Protein AF-A0A3D1M0U6-F1 (afdb_monomer_lite)

pLDDT: mean 79.74, std 10.9, range [42.25, 95.56]

Radius of gyration: 17.72 Å; chains: 1; bounding box: 35×24×54 Å

Structure (mmCIF, N/CA/C/O backbone):
data_AF-A0A3D1M0U6-F1
#
_entry.id   AF-A0A3D1M0U6-F1
#
loop_
_atom_site.group_PDB
_atom_site.id
_atom_site.type_symbol
_atom_site.label_atom_id
_atom_site.label_alt_id
_atom_site.label_comp_id
_atom_site.label_asym_id
_atom_site.label_entity_id
_atom_site.label_seq_id
_atom_site.pdbx_PDB_ins_code
_atom_site.Cartn_x
_atom_site.Cartn_y
_atom_site.Cartn_z
_atom_site.occupancy
_atom_site.B_iso_or_equiv
_atom_site.auth_seq_id
_atom_site.auth_comp_id
_atom_site.auth_asym_id
_atom_site.auth_atom_id
_atom_site.pdbx_PDB_model_num
ATOM 1 N N . MET A 1 1 ? 10.410 1.285 -3.619 1.00 79.00 1 MET A N 1
ATOM 2 C CA . MET A 1 1 ? 9.454 0.268 -4.111 1.00 79.00 1 MET A CA 1
ATOM 3 C C . MET A 1 1 ? 8.223 1.001 -4.619 1.00 79.00 1 MET A C 1
ATOM 5 O O . MET A 1 1 ? 7.848 1.979 -3.981 1.00 79.00 1 MET A O 1
ATOM 9 N N . ARG A 1 2 ? 7.633 0.582 -5.743 1.00 84.44 2 ARG A N 1
ATOM 10 C CA . ARG A 1 2 ? 6.334 1.077 -6.230 1.00 84.44 2 ARG A CA 1
ATOM 11 C C . ARG A 1 2 ? 5.340 -0.080 -6.254 1.00 84.44 2 ARG A C 1
ATOM 13 O O . ARG A 1 2 ? 5.705 -1.171 -6.679 1.00 84.44 2 ARG A O 1
ATOM 20 N N . ILE A 1 3 ? 4.111 0.179 -5.826 1.00 86.94 3 ILE A N 1
ATOM 21 C CA . ILE A 1 3 ? 3.007 -0.779 -5.855 1.00 86.94 3 ILE A CA 1
ATOM 22 C C . ILE A 1 3 ? 1.895 -0.194 -6.725 1.00 86.94 3 ILE A C 1
ATOM 24 O O . ILE A 1 3 ? 1.504 0.956 -6.521 1.00 86.94 3 ILE A O 1
ATOM 28 N N . ASN A 1 4 ? 1.409 -0.978 -7.685 1.00 88.94 4 ASN A N 1
ATOM 29 C CA . ASN A 1 4 ? 0.158 -0.705 -8.386 1.00 88.94 4 ASN A CA 1
ATOM 30 C C . ASN A 1 4 ? -0.917 -1.628 -7.802 1.00 88.94 4 ASN A C 1
ATOM 32 O O . ASN A 1 4 ? -0.649 -2.797 -7.515 1.00 88.94 4 ASN A O 1
ATOM 36 N N . GLY A 1 5 ? -2.121 -1.104 -7.603 1.00 92.56 5 GLY A N 1
ATOM 37 C CA . GLY A 1 5 ? -3.174 -1.855 -6.940 1.00 92.56 5 GLY A CA 1
ATOM 38 C C . GLY A 1 5 ? -4.456 -1.062 -6.746 1.00 92.56 5 GLY A C 1
ATOM 39 O O . GLY A 1 5 ? -4.601 0.059 -7.245 1.00 92.56 5 GLY A O 1
ATOM 40 N N . ARG A 1 6 ? -5.370 -1.637 -5.965 1.00 95.56 6 ARG A N 1
ATOM 41 C CA . ARG A 1 6 ? -6.654 -1.032 -5.592 1.00 95.56 6 ARG A CA 1
ATOM 42 C C . ARG A 1 6 ? -6.669 -0.753 -4.096 1.00 95.56 6 ARG A C 1
ATOM 44 O O . ARG A 1 6 ? -6.383 -1.635 -3.295 1.00 95.56 6 ARG A O 1
ATOM 51 N N . ALA A 1 7 ? -7.004 0.478 -3.724 1.00 94.06 7 ALA A N 1
ATOM 52 C CA . ALA A 1 7 ? -7.131 0.886 -2.331 1.00 94.06 7 ALA A CA 1
ATOM 53 C C . ALA A 1 7 ? -8.607 1.065 -1.965 1.00 94.06 7 ALA A C 1
ATOM 55 O O . ALA A 1 7 ? -9.359 1.703 -2.704 1.00 94.06 7 ALA A O 1
ATOM 56 N N . LYS A 1 8 ? -9.004 0.542 -0.805 1.00 95.19 8 LYS A N 1
ATOM 57 C CA . LYS A 1 8 ? -10.311 0.793 -0.192 1.00 95.19 8 LYS A CA 1
ATOM 58 C C . LYS A 1 8 ? -10.140 1.314 1.229 1.00 95.19 8 LYS A C 1
ATOM 60 O O . LYS A 1 8 ? -9.249 0.882 1.962 1.00 95.19 8 LYS A O 1
ATOM 65 N N . ILE A 1 9 ? -11.014 2.238 1.611 1.00 94.44 9 ILE A N 1
ATOM 66 C CA . ILE A 1 9 ? -11.173 2.617 3.013 1.00 94.44 9 ILE A CA 1
ATOM 67 C C . ILE A 1 9 ? -12.023 1.541 3.680 1.00 94.44 9 ILE A C 1
ATOM 69 O O . ILE A 1 9 ? -13.037 1.132 3.118 1.00 94.44 9 ILE A O 1
ATOM 73 N N . ILE A 1 10 ? -11.596 1.081 4.849 1.00 92.06 10 ILE A N 1
ATOM 74 C CA . ILE A 1 10 ? -12.306 0.081 5.649 1.00 92.06 10 ILE A CA 1
ATOM 75 C C . ILE A 1 10 ? -12.547 0.617 7.057 1.00 92.06 10 ILE A C 1
ATOM 77 O O . ILE A 1 10 ? -11.773 1.422 7.588 1.00 92.06 10 ILE A O 1
ATOM 81 N N . SER A 1 11 ? -13.643 0.167 7.652 1.00 89.31 11 SER A N 1
ATOM 82 C CA . SER A 1 11 ? -14.035 0.528 9.009 1.00 89.31 11 SER A CA 1
ATOM 83 C C . SER A 1 11 ? -13.139 -0.125 10.064 1.00 89.31 11 SER A C 1
ATOM 85 O O . SER A 1 11 ? -12.448 -1.112 9.812 1.00 89.31 11 SER A O 1
ATOM 87 N N . GLN A 1 12 ? -13.188 0.403 11.288 1.00 86.81 12 GLN A N 1
ATOM 88 C CA . GLN A 1 12 ? -12.497 -0.1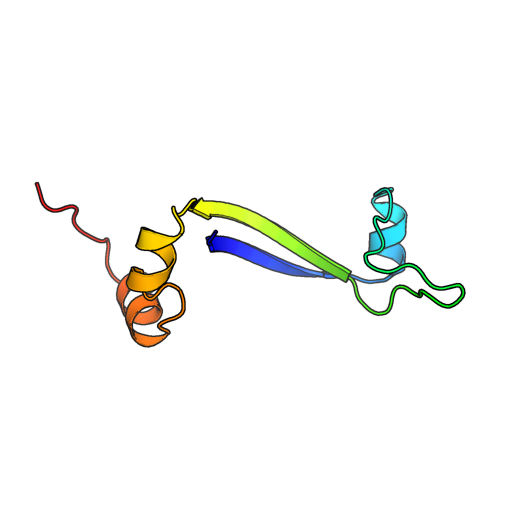85 12.436 1.00 86.81 12 GLN A CA 1
ATOM 89 C C . GLN A 1 12 ? -12.914 -1.645 12.683 1.00 86.81 12 GLN A C 1
ATOM 91 O O . GLN A 1 12 ? -12.054 -2.482 12.951 1.00 86.81 12 GLN A O 1
ATOM 96 N N . ASN A 1 13 ? -14.207 -1.960 12.554 1.00 88.19 13 ASN A N 1
ATOM 97 C CA . ASN A 1 13 ? -14.710 -3.321 12.750 1.00 88.19 13 ASN A CA 1
ATOM 98 C C . ASN A 1 13 ? -14.138 -4.282 11.701 1.00 88.19 13 ASN A C 1
ATOM 100 O O . ASN A 1 13 ? -13.666 -5.352 12.063 1.00 88.19 13 ASN A O 1
ATOM 104 N N . GLU A 1 14 ? -14.064 -3.870 10.431 1.00 88.88 14 GLU A N 1
ATOM 105 C CA . GLU A 1 14 ? -13.437 -4.682 9.378 1.00 88.88 14 GLU A CA 1
ATOM 106 C C . GLU A 1 14 ? -11.945 -4.934 9.642 1.00 88.88 14 GLU A C 1
ATOM 108 O O . GLU A 1 14 ? -11.449 -6.026 9.370 1.00 88.88 14 GLU A O 1
ATOM 113 N N . VAL A 1 15 ? -11.216 -3.953 10.195 1.00 86.25 15 VAL A N 1
ATOM 114 C CA . VAL A 1 15 ? -9.810 -4.147 10.598 1.00 86.25 15 VAL A CA 1
AT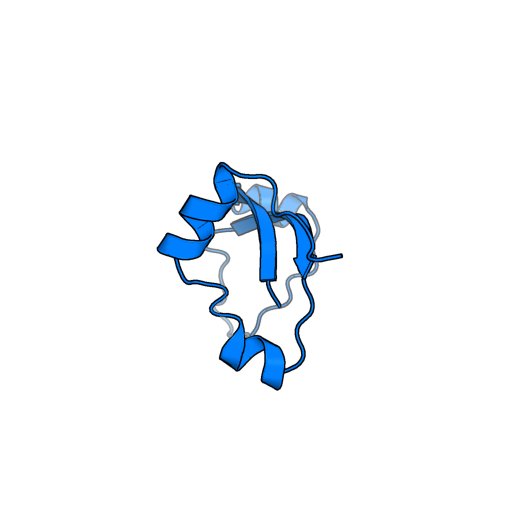OM 115 C C . VAL A 1 15 ? -9.695 -5.219 11.687 1.00 86.25 15 VAL A C 1
ATOM 117 O O . VAL A 1 15 ? -8.831 -6.092 11.596 1.00 86.25 15 VAL A O 1
ATOM 120 N N . ILE A 1 16 ? -10.576 -5.171 12.691 1.00 84.06 16 ILE A N 1
ATOM 121 C CA . ILE A 1 16 ? -10.616 -6.135 13.801 1.00 84.06 16 ILE A CA 1
ATOM 122 C C . ILE A 1 16 ? -10.985 -7.538 13.290 1.00 84.06 16 ILE A C 1
ATOM 124 O O . ILE A 1 16 ? -10.320 -8.518 13.640 1.00 84.06 16 ILE A O 1
ATOM 128 N N . ASP A 1 17 ? -11.988 -7.637 12.417 1.00 88.56 17 ASP A N 1
ATOM 129 C CA . ASP A 1 17 ? -12.495 -8.902 11.872 1.00 88.56 17 ASP A CA 1
ATOM 130 C C . ASP A 1 17 ? -11.471 -9.633 10.995 1.00 88.56 17 ASP A C 1
ATOM 132 O O . ASP A 1 17 ? -11.470 -10.865 10.937 1.00 88.56 17 ASP A O 1
ATOM 136 N N . MET A 1 18 ? -10.546 -8.904 10.362 1.00 85.81 18 MET A N 1
ATOM 137 C CA . MET A 1 18 ? -9.451 -9.509 9.596 1.00 85.81 18 MET A CA 1
ATOM 138 C C . MET A 1 18 ? -8.411 -10.229 10.472 1.00 85.81 18 MET A C 1
ATOM 140 O O . MET A 1 18 ? -7.520 -10.882 9.927 1.00 85.81 18 MET A O 1
ATOM 144 N N . LYS A 1 19 ? -8.513 -10.151 11.811 1.00 79.31 19 LYS A N 1
ATOM 145 C CA . LYS A 1 19 ? -7.626 -10.830 12.780 1.00 79.31 19 LYS A CA 1
ATOM 146 C C . LYS A 1 19 ? -6.134 -10.587 12.519 1.00 79.31 19 LYS A C 1
ATOM 148 O O . LYS A 1 19 ? -5.290 -11.438 12.806 1.00 79.31 19 LYS A O 1
ATOM 153 N N . ILE A 1 20 ? -5.802 -9.424 11.967 1.00 77.81 20 ILE A N 1
ATOM 154 C CA . ILE A 1 20 ? -4.422 -9.035 11.688 1.00 77.81 20 ILE A CA 1
ATOM 155 C C . ILE A 1 20 ? -3.766 -8.693 13.024 1.00 77.81 20 ILE A C 1
ATOM 157 O O . ILE A 1 20 ? -4.326 -7.945 13.827 1.00 77.81 20 ILE A O 1
ATOM 161 N N . LYS A 1 21 ? -2.568 -9.228 13.275 1.00 73.81 21 LYS A N 1
ATOM 162 C CA . LYS A 1 21 ? -1.759 -8.776 14.407 1.00 73.81 21 LYS A CA 1
ATOM 163 C C . LYS A 1 21 ? -1.370 -7.324 14.139 1.00 73.81 21 LYS A C 1
ATOM 165 O O . LYS A 1 21 ? -0.609 -7.057 13.215 1.00 73.81 21 LYS A O 1
ATOM 170 N N . LEU A 1 22 ? -1.928 -6.400 14.916 1.00 71.06 22 LEU A N 1
ATOM 171 C CA . LEU A 1 22 ? -1.653 -4.979 14.756 1.00 71.06 22 LEU A CA 1
ATOM 172 C C . LEU A 1 22 ? -0.180 -4.720 15.102 1.00 71.06 22 LEU A C 1
ATOM 174 O O . LEU A 1 22 ? 0.227 -4.858 16.255 1.00 71.06 22 LEU A O 1
ATOM 178 N N . GLU A 1 23 ? 0.625 -4.369 14.104 1.00 74.19 23 GLU A N 1
ATOM 179 C CA . GLU A 1 23 ? 1.976 -3.860 14.323 1.00 74.19 23 GLU A CA 1
ATOM 180 C C . GLU A 1 23 ? 1.901 -2.337 14.374 1.00 74.19 23 GLU A C 1
ATOM 182 O O . GLU A 1 23 ? 1.786 -1.661 13.352 1.00 74.19 23 GLU A O 1
ATOM 187 N N . VAL A 1 24 ? 1.899 -1.796 15.591 1.00 75.12 24 VAL A N 1
ATOM 188 C CA . VAL A 1 24 ? 1.885 -0.348 15.805 1.00 75.12 24 VAL A CA 1
ATOM 189 C C . VAL A 1 24 ? 3.317 0.161 15.719 1.00 75.12 24 VAL A C 1
ATOM 191 O O . VAL A 1 24 ? 4.170 -0.210 16.525 1.00 75.12 24 VAL A O 1
ATOM 194 N N . SER A 1 25 ? 3.588 1.017 14.737 1.00 74.38 25 SER A N 1
ATOM 195 C CA . SER A 1 25 ? 4.824 1.796 14.713 1.00 74.38 25 SER A CA 1
ATOM 196 C C . SER A 1 25 ? 4.706 2.917 15.747 1.00 74.38 25 SER A C 1
ATOM 198 O O . SER A 1 25 ? 3.759 3.694 15.677 1.00 74.38 25 SER A O 1
ATOM 200 N N . ASN A 1 26 ? 5.645 2.983 16.698 1.0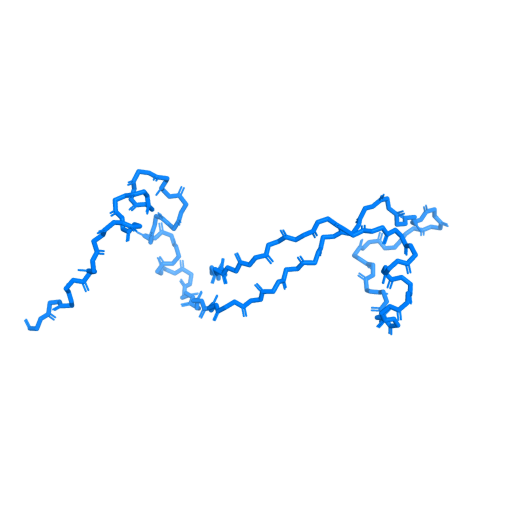0 70.62 26 ASN A N 1
ATOM 201 C CA . ASN A 1 26 ? 5.624 3.885 17.861 1.00 70.62 26 ASN A CA 1
ATOM 202 C C . ASN A 1 26 ? 4.371 3.713 18.742 1.00 70.62 26 ASN A C 1
ATOM 204 O O . ASN A 1 26 ? 3.522 4.601 18.776 1.00 70.62 26 ASN A O 1
ATOM 208 N N . PRO A 1 27 ? 4.233 2.573 19.442 1.00 72.69 27 PRO A N 1
ATOM 209 C CA . PRO A 1 27 ? 3.099 2.351 20.329 1.00 72.69 27 PRO A CA 1
ATOM 210 C C . PRO A 1 27 ? 3.128 3.335 21.507 1.00 72.69 27 PRO A C 1
ATOM 212 O O . PRO A 1 27 ? 4.148 3.466 22.184 1.00 72.69 27 PRO A O 1
ATOM 215 N N . ASP A 1 28 ? 1.998 3.980 21.766 1.00 77.25 28 ASP A N 1
ATOM 216 C CA . ASP A 1 28 ? 1.695 4.682 23.011 1.00 77.25 28 ASP A CA 1
ATOM 217 C C . ASP A 1 28 ? 0.452 4.051 23.670 1.00 77.25 28 ASP A C 1
ATOM 219 O O . ASP A 1 28 ? -0.201 3.176 23.093 1.00 77.25 28 ASP A O 1
ATOM 223 N N . GLU A 1 29 ? 0.147 4.444 24.909 1.00 77.06 29 GLU A N 1
ATOM 224 C CA . GLU A 1 29 ? -0.995 3.894 25.660 1.00 77.06 29 GLU A CA 1
ATOM 225 C C . GLU A 1 29 ? -2.359 4.285 25.058 1.00 77.06 29 GLU A C 1
ATOM 227 O O . GLU A 1 29 ? -3.372 3.653 25.357 1.00 77.06 29 GLU A O 1
ATOM 232 N N . ASP A 1 30 ? -2.384 5.281 24.168 1.00 78.38 30 ASP A N 1
ATOM 233 C CA . ASP A 1 30 ? -3.590 5.865 23.579 1.00 78.38 30 ASP A CA 1
ATOM 234 C C . ASP A 1 30 ? -3.792 5.504 22.097 1.00 78.38 30 ASP A C 1
ATOM 236 O O . ASP A 1 30 ? -4.724 6.009 21.456 1.00 78.38 30 ASP A O 1
ATOM 240 N N . ALA A 1 31 ? -2.966 4.609 21.547 1.00 76.25 31 ALA A N 1
ATOM 241 C CA . ALA A 1 31 ? -2.994 4.234 20.142 1.00 76.25 31 ALA A CA 1
ATOM 242 C C . ALA A 1 31 ? -4.357 3.628 19.766 1.00 76.25 31 ALA A C 1
ATOM 244 O O . ALA A 1 31 ? -4.714 2.512 20.153 1.00 76.25 31 ALA A O 1
ATOM 245 N N . LYS A 1 32 ? -5.133 4.373 18.972 1.00 80.06 32 LYS A N 1
ATOM 246 C CA . LYS A 1 32 ? -6.470 3.988 18.500 1.00 80.06 32 LYS A CA 1
ATOM 247 C C . LYS A 1 32 ? -6.493 3.879 16.982 1.00 80.06 32 LYS A C 1
ATOM 249 O O . LYS A 1 32 ? -5.909 4.693 16.270 1.00 80.06 32 LYS A O 1
ATOM 254 N N . ILE A 1 33 ? -7.225 2.889 16.477 1.00 79.88 33 ILE A N 1
ATOM 255 C CA . ILE A 1 33 ? -7.480 2.744 15.041 1.00 79.88 33 ILE A CA 1
ATOM 256 C C . ILE A 1 33 ? -8.487 3.822 14.626 1.00 79.88 33 ILE A C 1
ATOM 258 O O . ILE A 1 33 ? -9.654 3.748 15.001 1.00 79.88 33 ILE A O 1
ATOM 262 N N . LEU A 1 34 ? -8.040 4.812 13.850 1.00 82.81 34 LEU A N 1
ATOM 263 C CA . LEU A 1 34 ? -8.905 5.876 13.323 1.00 82.81 34 LEU A CA 1
ATOM 264 C C . LEU A 1 34 ? -9.509 5.516 11.962 1.00 82.81 34 LEU A C 1
ATOM 266 O O . LEU A 1 34 ? -10.672 5.803 11.695 1.00 82.81 34 LEU A O 1
ATOM 270 N N . GLN A 1 35 ? -8.713 4.886 11.097 1.00 82.62 35 GLN A N 1
ATOM 271 C CA . GLN A 1 35 ? -9.101 4.535 9.735 1.00 82.62 35 GLN A CA 1
ATOM 272 C C . GLN A 1 35 ? -8.221 3.394 9.229 1.00 82.62 35 GLN A C 1
ATOM 274 O O . GLN A 1 35 ? -7.001 3.436 9.389 1.00 82.62 35 GLN A O 1
ATOM 279 N N . GLY A 1 36 ? -8.826 2.393 8.590 1.00 87.31 36 GLY A N 1
ATOM 280 C CA . GLY A 1 36 ? -8.078 1.378 7.861 1.00 87.31 36 GLY A CA 1
ATOM 281 C C . GLY A 1 36 ? -8.015 1.702 6.371 1.00 87.31 36 GLY A C 1
ATOM 282 O O . GLY A 1 36 ? -8.996 2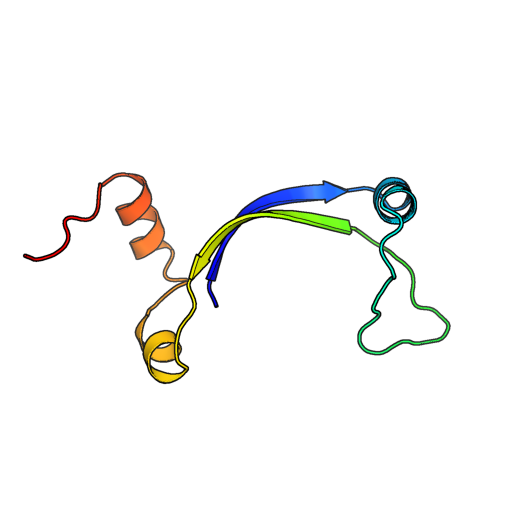.149 5.771 1.00 87.31 36 GLY A O 1
ATOM 283 N N . VAL A 1 37 ? -6.859 1.446 5.763 1.00 92.00 37 VAL A N 1
ATOM 284 C CA . VAL A 1 37 ? -6.687 1.428 4.308 1.00 92.00 37 VAL A CA 1
ATOM 285 C C . VAL A 1 37 ? -6.264 0.022 3.925 1.00 92.00 37 VAL A C 1
ATOM 287 O O . VAL A 1 37 ? -5.216 -0.452 4.357 1.00 92.00 37 VAL A O 1
ATOM 290 N N . PHE A 1 38 ? -7.079 -0.649 3.120 1.00 92.06 38 PHE A N 1
ATOM 291 C CA . PHE A 1 38 ? -6.742 -1.956 2.573 1.00 92.06 38 PHE A CA 1
ATOM 292 C C . PHE A 1 38 ? -6.304 -1.790 1.125 1.00 92.06 38 PHE A C 1
ATOM 294 O O . PHE A 1 38 ? -7.041 -1.222 0.316 1.00 92.06 38 PHE A O 1
ATOM 301 N N . VAL A 1 39 ? -5.104 -2.273 0.815 1.00 92.06 39 VAL A N 1
ATOM 302 C CA . VAL A 1 39 ? -4.521 -2.200 -0.524 1.00 92.06 39 VAL A CA 1
ATOM 303 C C . VAL A 1 39 ? -4.378 -3.612 -1.075 1.00 92.06 39 VAL A C 1
ATOM 305 O O . VAL A 1 39 ? -3.591 -4.404 -0.564 1.00 92.06 39 VAL A O 1
ATOM 308 N N . GLU A 1 40 ? -5.128 -3.915 -2.129 1.00 94.44 40 GLU A N 1
ATOM 309 C CA . GLU A 1 40 ? -4.906 -5.099 -2.957 1.00 94.44 40 GLU A CA 1
ATOM 310 C C . GLU A 1 40 ? -3.756 -4.802 -3.915 1.00 94.44 40 GLU A C 1
ATOM 312 O O . GLU A 1 40 ? -3.837 -3.862 -4.708 1.00 94.44 40 GLU A O 1
ATOM 317 N N . VAL A 1 41 ? -2.677 -5.577 -3.813 1.00 93.81 41 VAL A N 1
ATOM 318 C CA . VAL A 1 41 ? -1.493 -5.435 -4.663 1.00 93.81 41 VAL A CA 1
ATOM 319 C C . VAL A 1 41 ? -1.701 -6.233 -5.940 1.00 93.81 41 VAL A C 1
ATOM 321 O O . VAL A 1 41 ? -1.769 -7.458 -5.887 1.00 93.81 41 VAL A O 1
ATOM 324 N N . ASP A 1 42 ? -1.743 -5.541 -7.075 1.00 92.81 42 ASP A N 1
ATOM 325 C CA . ASP A 1 42 ? -1.767 -6.185 -8.388 1.00 92.81 42 ASP A CA 1
ATOM 326 C C . ASP A 1 42 ? -0.324 -6.371 -8.906 1.00 92.81 42 ASP A C 1
ATOM 328 O O . ASP A 1 42 ? 0.019 -7.421 -9.445 1.00 92.81 42 ASP A O 1
ATOM 332 N N . GLU A 1 43 ? 0.560 -5.385 -8.685 1.00 89.31 43 GLU A N 1
ATOM 333 C CA . GLU A 1 43 ? 1.965 -5.425 -9.122 1.00 89.31 43 GLU A CA 1
ATOM 334 C C . GLU A 1 43 ? 2.909 -4.725 -8.130 1.00 89.31 43 GLU A C 1
ATOM 336 O O . GLU A 1 43 ? 2.574 -3.684 -7.554 1.00 89.31 43 GLU A O 1
ATOM 341 N N . ALA A 1 44 ? 4.135 -5.245 -7.987 1.00 89.56 44 ALA A N 1
ATOM 342 C CA . ALA A 1 44 ? 5.184 -4.659 -7.155 1.00 89.56 44 ALA A CA 1
ATOM 343 C C . ALA A 1 44 ? 6.509 -4.519 -7.922 1.00 89.56 44 ALA A C 1
ATOM 345 O O . ALA A 1 44 ? 7.079 -5.495 -8.406 1.00 89.56 44 ALA A O 1
ATOM 34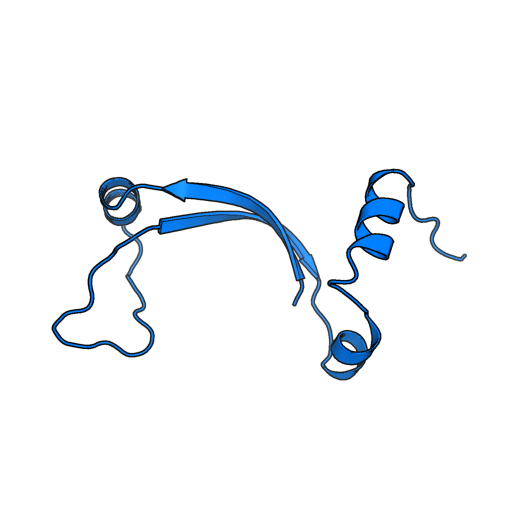6 N N . TYR A 1 45 ? 7.036 -3.296 -7.970 1.00 83.62 45 TYR A N 1
ATOM 347 C CA . TYR A 1 45 ? 8.295 -2.963 -8.631 1.00 83.62 45 TYR A CA 1
ATOM 348 C C . TYR A 1 45 ? 9.362 -2.616 -7.590 1.00 83.62 45 TYR A C 1
ATOM 350 O O . TYR A 1 45 ? 9.328 -1.576 -6.911 1.00 83.62 45 TYR A O 1
ATOM 358 N N . GLY A 1 46 ? 10.324 -3.527 -7.448 1.00 81.44 46 GLY A N 1
ATOM 359 C CA . GLY A 1 46 ? 11.538 -3.313 -6.671 1.00 81.44 46 GLY A CA 1
ATOM 360 C C . GLY A 1 46 ? 12.494 -2.381 -7.413 1.00 81.44 46 GLY A C 1
ATOM 361 O O . GLY A 1 46 ? 12.717 -2.531 -8.610 1.00 81.44 46 GLY A O 1
ATOM 362 N N . HIS A 1 47 ? 13.086 -1.427 -6.698 1.00 77.38 47 HIS A N 1
ATOM 363 C CA . HIS A 1 47 ? 14.109 -0.542 -7.254 1.00 77.38 47 HIS A CA 1
ATOM 364 C C . HIS A 1 47 ? 15.326 -0.546 -6.339 1.00 77.38 47 HIS A C 1
ATOM 366 O O . HIS A 1 47 ? 15.177 -0.439 -5.121 1.00 77.38 47 HIS A O 1
ATOM 372 N N . CYS A 1 48 ? 16.526 -0.617 -6.920 1.00 81.19 48 CYS A N 1
ATOM 373 C CA . CYS A 1 48 ? 17.732 -0.268 -6.178 1.00 81.19 48 CYS A CA 1
ATOM 374 C C . CYS A 1 48 ? 17.715 1.244 -5.865 1.00 81.19 48 CYS A C 1
ATOM 376 O O . CYS A 1 48 ? 17.105 2.006 -6.623 1.00 81.19 48 CYS A O 1
ATOM 378 N N . PRO A 1 49 ? 18.384 1.714 -4.794 1.00 78.31 49 PRO A N 1
ATOM 379 C CA . PRO A 1 49 ? 18.341 3.126 -4.396 1.00 78.31 49 PRO A CA 1
ATOM 380 C C . PRO A 1 49 ? 18.728 4.083 -5.529 1.00 78.31 49 PRO A C 1
ATOM 382 O O . PRO A 1 49 ? 18.102 5.121 -5.724 1.00 78.31 49 PRO A O 1
ATOM 385 N N . ARG A 1 50 ? 19.713 3.682 -6.347 1.00 81.06 50 ARG A N 1
ATOM 386 C CA . ARG A 1 50 ? 20.118 4.433 -7.537 1.00 81.06 50 ARG A CA 1
ATOM 387 C C . ARG A 1 50 ? 18.974 4.545 -8.545 1.00 81.06 50 ARG A C 1
ATOM 389 O O . ARG A 1 50 ? 18.639 5.652 -8.939 1.00 81.06 50 ARG A O 1
ATOM 396 N N . ALA A 1 51 ? 18.368 3.427 -8.949 1.00 76.25 51 ALA A N 1
ATOM 397 C CA . ALA A 1 51 ? 17.256 3.442 -9.897 1.00 76.25 51 ALA A CA 1
ATOM 398 C C . ALA A 1 51 ? 16.074 4.248 -9.351 1.00 76.25 51 ALA A C 1
ATOM 400 O O . ALA A 1 51 ? 15.492 5.024 -10.097 1.00 76.25 51 ALA A O 1
ATOM 401 N N . PHE A 1 52 ? 15.778 4.139 -8.051 1.00 73.44 52 PHE 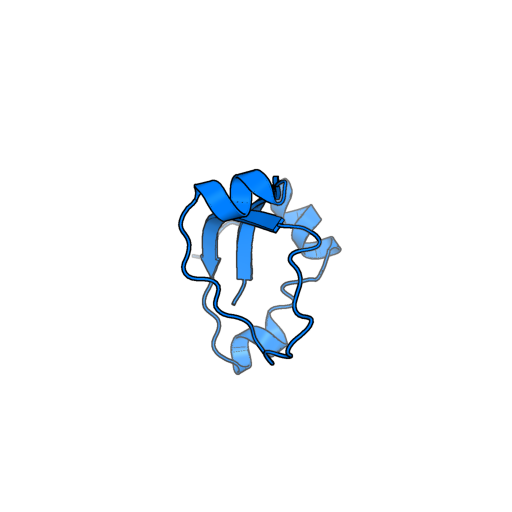A N 1
ATOM 402 C CA . PHE A 1 52 ? 14.704 4.894 -7.410 1.00 73.44 52 PHE A CA 1
ATOM 403 C C . PHE A 1 52 ? 14.873 6.409 -7.604 1.00 73.44 52 PHE A C 1
ATOM 405 O O . PHE A 1 52 ? 13.953 7.062 -8.093 1.00 73.44 52 PHE A O 1
ATOM 412 N N . ASN A 1 53 ? 16.072 6.945 -7.352 1.00 76.12 53 ASN A N 1
ATOM 413 C CA . ASN A 1 53 ? 16.357 8.376 -7.507 1.00 76.12 53 ASN A CA 1
ATOM 414 C C . ASN A 1 53 ? 16.200 8.891 -8.950 1.00 76.12 53 ASN A C 1
ATOM 416 O O . ASN A 1 53 ? 15.842 10.049 -9.140 1.00 76.12 53 ASN A O 1
ATOM 420 N N . PHE A 1 54 ? 16.442 8.053 -9.965 1.00 76.06 54 PHE A N 1
ATOM 421 C CA . PHE A 1 54 ? 16.331 8.448 -11.381 1.00 76.06 54 PHE A CA 1
ATOM 422 C C . PHE A 1 54 ? 15.004 8.047 -12.039 1.00 76.06 54 PHE A C 1
ATOM 424 O O . PHE A 1 54 ? 14.691 8.496 -13.137 1.00 76.06 54 PHE A O 1
ATOM 431 N N . SER A 1 55 ? 14.212 7.199 -11.385 1.00 71.38 55 SER A N 1
ATOM 432 C CA . SER A 1 55 ? 13.041 6.555 -11.992 1.00 71.38 55 SER A CA 1
ATOM 433 C C . SER A 1 55 ? 11.804 7.445 -12.132 1.00 71.38 55 SER A C 1
ATOM 435 O O . SER A 1 55 ? 10.847 7.019 -12.771 1.00 71.38 55 SER A O 1
ATOM 437 N N . SER A 1 56 ? 11.807 8.660 -11.563 1.00 78.19 56 SER A N 1
ATOM 438 C CA . SER A 1 56 ? 10.685 9.617 -11.634 1.00 78.19 56 SER A CA 1
ATOM 439 C C . SER A 1 56 ? 9.319 8.959 -11.366 1.00 78.19 56 SER A C 1
ATOM 441 O O . SER A 1 56 ? 8.327 9.277 -12.015 1.00 78.19 56 SER A O 1
ATOM 443 N N . LEU A 1 57 ? 9.265 8.006 -10.421 1.00 71.94 57 LEU A N 1
ATOM 444 C CA . LEU A 1 57 ? 8.136 7.066 -10.263 1.00 71.94 57 LEU A CA 1
ATOM 445 C C . LEU A 1 57 ? 6.796 7.734 -9.988 1.00 71.94 57 LEU A C 1
ATOM 447 O O . LEU A 1 57 ? 5.762 7.123 -10.245 1.00 71.94 57 LEU A O 1
ATOM 451 N N . TRP A 1 58 ? 6.839 8.953 -9.457 1.00 75.31 58 TRP A N 1
ATOM 452 C CA . TRP A 1 58 ? 5.682 9.752 -9.074 1.00 75.31 58 TRP A CA 1
ATOM 453 C C . TRP A 1 58 ? 5.451 10.950 -10.005 1.00 75.31 58 TRP A C 1
ATOM 455 O O . TRP A 1 58 ? 4.651 11.823 -9.682 1.00 75.31 58 TRP A O 1
ATOM 465 N N . ASP A 1 59 ? 6.124 11.013 -11.160 1.00 84.94 59 ASP A N 1
ATOM 466 C CA . ASP A 1 59 ? 5.804 11.999 -12.195 1.00 84.94 59 ASP A CA 1
ATOM 467 C C . ASP A 1 59 ? 4.436 11.668 -12.809 1.00 84.94 59 ASP A C 1
ATOM 469 O O . ASP A 1 59 ? 4.280 10.771 -13.643 1.00 84.94 59 ASP A O 1
ATOM 473 N N . ILE A 1 60 ? 3.424 12.420 -12.379 1.00 83.31 60 ILE A N 1
ATOM 474 C CA . ILE A 1 60 ? 2.026 12.252 -12.782 1.00 83.31 60 ILE A CA 1
ATOM 475 C C . ILE A 1 60 ? 1.861 12.396 -14.304 1.00 83.31 60 ILE A C 1
ATOM 477 O O . ILE A 1 60 ? 1.032 11.700 -14.893 1.00 83.31 60 ILE A O 1
ATOM 481 N N . ASN A 1 61 ? 2.670 13.229 -14.970 1.00 84.44 61 ASN A N 1
ATOM 482 C CA . ASN A 1 61 ? 2.594 13.400 -16.423 1.00 84.44 61 ASN A CA 1
ATOM 483 C C . ASN A 1 61 ? 3.058 12.135 -17.155 1.00 84.44 61 ASN A C 1
ATOM 485 O O . ASN A 1 61 ? 2.404 11.684 -18.093 1.00 84.44 61 ASN A O 1
ATOM 489 N N . GLN A 1 62 ? 4.169 11.539 -16.711 1.00 80.00 62 GLN A N 1
ATOM 490 C CA . GLN A 1 62 ? 4.648 10.234 -17.188 1.00 80.00 62 GLN A CA 1
ATOM 491 C C . GLN A 1 62 ? 3.614 9.128 -16.942 1.00 80.00 62 GLN A C 1
ATOM 493 O O . GLN A 1 62 ? 3.286 8.375 -17.856 1.00 80.00 62 GLN A O 1
ATOM 498 N N . ILE A 1 63 ? 3.053 9.053 -15.731 1.00 80.50 63 ILE A N 1
ATOM 499 C CA . ILE A 1 63 ? 2.051 8.038 -15.375 1.00 80.50 63 ILE A CA 1
ATOM 500 C C . ILE A 1 63 ? 0.819 8.140 -16.278 1.00 80.50 63 ILE A C 1
ATOM 502 O O . ILE A 1 63 ? 0.343 7.124 -16.780 1.00 80.50 63 ILE A O 1
ATOM 506 N N . ASN A 1 64 ? 0.305 9.351 -16.497 1.00 83.00 64 ASN A N 1
ATOM 507 C CA . ASN A 1 64 ? -0.883 9.552 -17.320 1.00 83.00 64 ASN A CA 1
ATOM 508 C C . ASN A 1 64 ? -0.637 9.212 -18.794 1.00 83.00 64 ASN A C 1
ATOM 510 O O . ASN A 1 64 ? -1.522 8.629 -19.413 1.00 83.00 64 ASN A O 1
ATOM 514 N N . ARG A 1 65 ? 0.560 9.489 -19.332 1.00 80.38 65 ARG A N 1
ATOM 515 C CA . ARG A 1 65 ? 0.954 9.019 -20.673 1.00 80.38 65 ARG A CA 1
ATOM 516 C C . ARG A 1 65 ? 0.933 7.488 -20.765 1.00 80.38 65 ARG A C 1
ATOM 518 O O . ARG A 1 65 ? 0.301 6.935 -21.657 1.00 80.38 65 ARG A O 1
ATOM 525 N N . ASN A 1 66 ? 1.527 6.801 -19.789 1.00 73.25 66 ASN A N 1
ATOM 526 C CA . ASN A 1 66 ? 1.644 5.337 -19.800 1.00 73.25 66 ASN A CA 1
ATOM 527 C C . ASN A 1 66 ? 0.318 4.594 -19.557 1.00 73.25 66 ASN A C 1
ATOM 529 O O . ASN A 1 66 ? 0.224 3.408 -19.853 1.00 73.25 66 ASN A O 1
ATOM 533 N N . LYS A 1 67 ? -0.717 5.257 -19.023 1.00 73.50 67 LYS A N 1
ATOM 534 C CA . LYS A 1 67 ? -2.048 4.649 -18.837 1.00 73.50 67 LYS A CA 1
ATOM 535 C C . LYS A 1 67 ? -2.785 4.370 -20.155 1.00 73.50 67 LYS A C 1
ATOM 537 O O . LYS A 1 67 ? -3.723 3.580 -20.141 1.00 73.50 67 LYS A O 1
ATOM 542 N N . GLY A 1 68 ? -2.402 5.025 -21.254 1.00 66.19 68 GLY A N 1
ATOM 543 C CA . GLY A 1 68 ? -3.074 4.905 -22.554 1.00 66.19 68 GLY A CA 1
ATOM 544 C C . GLY A 1 68 ? -2.294 4.140 -23.624 1.00 66.19 68 GLY A C 1
ATOM 545 O O . GLY A 1 68 ? -2.887 3.725 -24.615 1.00 66.19 68 GLY A O 1
ATOM 546 N N . GLU A 1 69 ? -0.990 3.929 -23.440 1.00 62.59 69 GLU A N 1
ATOM 547 C CA . GLU A 1 69 ? -0.121 3.333 -24.458 1.00 62.59 69 GLU A CA 1
ATOM 548 C C . GLU A 1 69 ? 0.653 2.137 -23.898 1.00 62.59 69 GLU A C 1
ATOM 550 O O . GLU A 1 69 ? 1.282 2.211 -22.842 1.00 62.59 69 GLU A O 1
ATOM 555 N N . THR A 1 70 ? 0.643 1.017 -24.628 1.00 60.03 70 THR A N 1
ATOM 556 C CA . THR A 1 70 ? 1.513 -0.123 -24.329 1.00 60.03 70 THR A CA 1
ATOM 557 C C . THR A 1 70 ? 2.961 0.296 -24.557 1.00 60.03 70 THR A C 1
ATOM 559 O O . THR A 1 70 ? 3.369 0.540 -25.695 1.00 60.03 70 THR A O 1
ATOM 562 N N . ALA A 1 71 ? 3.750 0.370 -23.485 1.00 58.66 71 ALA A N 1
ATOM 563 C CA . ALA A 1 71 ? 5.171 0.665 -23.592 1.00 58.66 71 ALA A CA 1
ATOM 564 C C . ALA A 1 71 ? 5.856 -0.421 -24.438 1.00 58.66 71 ALA A C 1
ATOM 566 O O . ALA A 1 71 ? 5.923 -1.587 -24.044 1.00 58.66 71 ALA A O 1
ATOM 567 N N . LYS A 1 72 ? 6.357 -0.043 -25.619 1.00 57.97 72 LYS A N 1
ATOM 568 C CA . LYS A 1 72 ? 7.212 -0.920 -26.421 1.00 57.97 72 LYS A CA 1
ATOM 569 C C . LYS A 1 72 ? 8.564 -1.013 -25.729 1.00 57.97 72 LYS A C 1
ATOM 571 O O . LYS A 1 72 ? 9.233 -0.002 -25.531 1.00 57.97 72 LYS A O 1
ATOM 576 N N . LEU A 1 73 ? 8.952 -2.226 -25.349 1.00 47.59 73 LEU A N 1
ATOM 577 C CA . LEU A 1 73 ? 10.315 -2.490 -24.911 1.00 47.59 73 LEU A CA 1
ATOM 578 C C . LEU A 1 73 ? 11.234 -2.280 -26.116 1.00 47.59 73 LEU A C 1
ATOM 580 O O . LEU A 1 73 ? 10.967 -2.808 -27.195 1.00 47.59 73 LEU A O 1
ATOM 584 N N . ASN A 1 74 ? 12.281 -1.478 -25.935 1.00 52.19 74 ASN A N 1
ATOM 585 C CA . ASN A 1 74 ? 13.328 -1.335 -26.939 1.00 52.19 74 ASN A CA 1
ATOM 586 C C . ASN A 1 74 ? 13.995 -2.708 -27.102 1.00 52.19 74 ASN A C 1
ATOM 588 O O . ASN A 1 74 ? 14.607 -3.200 -26.151 1.00 52.19 74 ASN A O 1
ATOM 592 N N . GLY A 1 75 ? 13.786 -3.331 -28.263 1.00 42.25 75 GLY A N 1
ATOM 593 C CA . GLY A 1 75 ? 14.539 -4.500 -28.715 1.00 42.25 75 GLY A CA 1
ATOM 594 C C . GLY A 1 75 ? 15.902 -4.109 -29.259 1.00 42.25 75 GLY A C 1
ATOM 595 O O . GLY A 1 75 ? 16.044 -2.943 -29.695 1.00 42.25 75 GLY A O 1
#

Sequence (75 aa):
MRINGRAKIISQNEVIDMKIKLEVSNPDEDAKILQGVFVEVDEAYGHCPRAFNFSSLWDINQINRNKGETAKLNG

Foldseek 3Di:
DDFDWDKDKDDPVVVVVVVDPDDDDPDDPPDDDPIDIDTDTPDDDDDDPVCVVVVPVVPVVVVVVCVVDDDDDDD

Secondary structure (DSSP, 8-state):
-EEEEEEEEE-HHHHHHTT-----SS--TT-----EEEEEEEEEE---HHHHHHS-TT-HHHHHHHTTS------